Protein AF-A0A7Y5FA15-F1 (afdb_monomer_lite)

Radius of gyration: 18.89 Å; chains: 1; bounding box: 44×32×53 Å

pLDDT: mean 72.57, std 14.84, range [35.97, 91.5]

Structure (mmCIF, N/CA/C/O backbone):
data_AF-A0A7Y5FA15-F1
#
_entry.id   AF-A0A7Y5FA15-F1
#
loop_
_atom_site.group_PDB
_atom_site.id
_atom_site.type_symbol
_atom_site.label_atom_id
_atom_site.label_alt_id
_atom_site.label_comp_id
_atom_site.label_asym_id
_atom_site.label_entity_id
_atom_site.label_seq_id
_atom_site.pdbx_PDB_ins_code
_atom_site.Cartn_x
_atom_site.Cartn_y
_atom_site.Cartn_z
_atom_site.occupancy
_atom_site.B_iso_or_equiv
_atom_site.auth_seq_id
_atom_site.auth_comp_id
_atom_site.auth_asym_id
_atom_site.auth_atom_id
_atom_site.pdbx_PDB_model_num
ATOM 1 N N . MET A 1 1 ? 26.365 -20.131 -33.962 1.00 46.25 1 MET A N 1
ATOM 2 C CA . MET A 1 1 ? 25.552 -19.963 -32.731 1.00 46.25 1 MET A CA 1
ATOM 3 C C . MET A 1 1 ? 24.520 -18.859 -32.965 1.00 46.25 1 MET A C 1
ATOM 5 O O . MET A 1 1 ? 24.920 -17.760 -33.327 1.00 46.25 1 MET A O 1
ATOM 9 N N . ARG A 1 2 ? 23.210 -19.121 -32.836 1.00 54.94 2 ARG A N 1
ATOM 10 C CA . ARG A 1 2 ? 22.166 -18.084 -32.993 1.00 54.94 2 ARG A CA 1
ATOM 11 C C . ARG A 1 2 ? 22.058 -17.272 -31.695 1.00 54.94 2 ARG A C 1
ATOM 13 O O . ARG A 1 2 ? 21.774 -17.846 -30.648 1.00 54.94 2 ARG A O 1
ATOM 20 N N . LYS A 1 3 ? 22.291 -15.955 -31.749 1.00 62.09 3 LYS A N 1
ATOM 21 C CA . LYS A 1 3 ? 22.059 -15.053 -30.607 1.00 62.09 3 LYS A CA 1
ATOM 22 C C . LYS A 1 3 ? 20.557 -15.035 -30.305 1.00 62.09 3 LYS A C 1
ATOM 24 O O . LYS A 1 3 ? 19.762 -14.662 -31.164 1.00 62.09 3 LYS A O 1
ATOM 29 N N . LYS A 1 4 ? 20.165 -15.467 -29.105 1.00 67.31 4 LYS A N 1
ATOM 30 C CA . LYS A 1 4 ? 18.771 -15.414 -28.648 1.00 67.31 4 LYS A CA 1
ATOM 31 C C . LYS A 1 4 ? 18.419 -13.940 -28.425 1.00 67.31 4 LYS A C 1
ATOM 33 O O . LYS A 1 4 ? 19.035 -13.287 -27.585 1.00 67.31 4 LYS A O 1
ATOM 38 N N . LYS A 1 5 ? 17.498 -13.393 -29.222 1.00 76.50 5 LYS A N 1
ATOM 39 C CA . LYS A 1 5 ? 17.020 -12.014 -29.062 1.00 76.50 5 LYS A CA 1
ATOM 40 C C . LYS A 1 5 ? 16.232 -11.961 -27.751 1.00 76.50 5 LYS A C 1
ATOM 42 O O . LYS A 1 5 ? 15.245 -12.677 -27.613 1.00 76.50 5 LYS A O 1
ATOM 47 N N . ILE A 1 6 ? 16.722 -11.205 -26.772 1.00 77.44 6 ILE A N 1
ATOM 48 C CA . ILE A 1 6 ? 16.034 -11.041 -25.488 1.00 77.44 6 ILE A CA 1
ATOM 49 C C . ILE A 1 6 ? 14.796 -10.189 -25.745 1.00 77.44 6 ILE A C 1
ATOM 51 O O . ILE A 1 6 ? 14.889 -9.138 -26.384 1.00 77.44 6 ILE A O 1
ATOM 55 N N . ASP A 1 7 ? 13.651 -10.670 -25.275 1.00 87.06 7 ASP A N 1
ATOM 56 C CA . ASP A 1 7 ? 12.395 -9.940 -25.363 1.00 87.06 7 ASP A CA 1
ATOM 57 C C . ASP A 1 7 ? 12.514 -8.607 -24.593 1.00 87.06 7 ASP A C 1
ATOM 59 O O . ASP A 1 7 ? 12.991 -8.610 -23.450 1.00 87.06 7 ASP A O 1
ATOM 63 N N . PRO A 1 8 ? 12.115 -7.465 -25.179 1.00 87.50 8 PRO A N 1
ATOM 64 C CA . PRO A 1 8 ? 12.119 -6.171 -24.498 1.00 87.50 8 PRO A CA 1
ATOM 65 C C . PRO A 1 8 ? 11.449 -6.184 -23.115 1.00 87.50 8 PRO A C 1
ATOM 67 O O . PRO A 1 8 ? 11.925 -5.501 -22.207 1.00 87.50 8 PRO A O 1
ATOM 70 N N . ILE A 1 9 ? 10.414 -7.006 -22.913 1.00 90.81 9 ILE A N 1
ATOM 71 C CA . ILE A 1 9 ? 9.723 -7.156 -21.625 1.00 90.81 9 ILE A CA 1
ATOM 72 C C . ILE A 1 9 ? 10.654 -7.731 -20.559 1.00 90.81 9 ILE A C 1
ATOM 74 O O . ILE A 1 9 ? 10.639 -7.275 -19.419 1.00 90.81 9 ILE A O 1
ATOM 78 N N . VAL A 1 10 ? 11.518 -8.686 -20.914 1.00 87.62 10 VAL A N 1
ATOM 79 C CA . VAL A 1 10 ? 12.469 -9.290 -19.964 1.00 87.62 10 VAL A CA 1
ATOM 80 C C . VAL A 1 10 ? 13.467 -8.246 -19.464 1.00 87.62 10 VAL A C 1
ATOM 82 O O . VAL A 1 10 ? 13.839 -8.246 -18.288 1.00 87.62 10 VAL A O 1
ATOM 85 N N . LYS A 1 11 ? 13.872 -7.315 -20.335 1.00 88.50 11 LYS A N 1
ATOM 86 C CA . LYS A 1 11 ? 14.750 -6.208 -19.949 1.00 88.50 11 LYS A CA 1
ATOM 87 C C . LYS A 1 11 ? 14.040 -5.239 -18.997 1.00 88.50 11 LYS A C 1
ATOM 89 O O . LYS A 1 11 ? 14.588 -4.930 -17.942 1.00 88.50 11 LYS A O 1
ATOM 94 N N . LEU A 1 12 ? 12.817 -4.828 -19.331 1.00 88.06 12 LEU A N 1
ATOM 95 C CA . LEU A 1 12 ? 12.014 -3.925 -18.499 1.00 88.06 12 LEU A CA 1
ATOM 96 C C . LEU A 1 12 ? 11.683 -4.540 -17.131 1.00 88.06 12 LEU A C 1
ATOM 98 O O . LEU A 1 12 ? 11.795 -3.872 -16.107 1.00 88.06 12 LEU A O 1
ATOM 102 N N . ALA A 1 13 ? 11.370 -5.835 -17.080 1.00 85.00 13 ALA A N 1
ATOM 103 C CA . ALA A 1 13 ? 11.141 -6.551 -15.826 1.00 85.00 13 ALA A CA 1
ATOM 104 C C . ALA A 1 13 ? 12.385 -6.549 -14.917 1.00 85.00 13 ALA A C 1
ATOM 106 O O . ALA A 1 13 ? 12.276 -6.401 -13.699 1.00 85.00 13 ALA A O 1
ATOM 107 N N . SER A 1 14 ? 13.586 -6.658 -15.498 1.00 83.69 14 SER A N 1
ATOM 108 C CA . SER A 1 14 ? 14.840 -6.541 -14.746 1.00 83.69 14 SER A CA 1
ATOM 109 C C . SER A 1 14 ? 15.049 -5.132 -14.179 1.00 83.69 14 SER A C 1
ATOM 111 O O . SER A 1 14 ? 15.530 -4.986 -13.054 1.00 83.69 14 SER A O 1
ATOM 113 N N . GLU A 1 15 ? 14.669 -4.093 -14.924 1.00 91.50 15 GLU A N 1
ATOM 114 C CA . GLU A 1 15 ? 14.735 -2.702 -14.464 1.00 91.50 15 GLU A CA 1
ATOM 115 C C . GLU A 1 15 ? 13.745 -2.441 -13.321 1.00 91.50 15 GLU A C 1
ATOM 117 O O . GLU A 1 15 ? 14.142 -1.893 -12.291 1.00 91.50 15 GLU A O 1
ATOM 122 N N . ILE A 1 16 ? 12.512 -2.948 -13.426 1.00 86.94 16 ILE A N 1
ATOM 123 C CA . ILE A 1 16 ? 11.521 -2.914 -12.338 1.00 86.94 16 ILE A CA 1
ATOM 124 C C . ILE A 1 16 ? 12.084 -3.574 -11.075 1.00 86.94 16 ILE A C 1
ATOM 126 O O . ILE A 1 16 ? 12.020 -2.992 -9.994 1.00 86.94 16 ILE A O 1
ATOM 130 N N . GLN A 1 17 ? 12.709 -4.748 -11.197 1.00 85.38 17 GLN A N 1
ATOM 131 C CA . GLN A 1 17 ? 13.290 -5.442 -10.047 1.00 85.38 17 GLN A CA 1
ATOM 132 C C . GLN A 1 17 ? 14.410 -4.627 -9.370 1.00 85.38 17 GLN A C 1
ATOM 134 O O . GLN A 1 17 ? 14.546 -4.654 -8.144 1.00 85.38 17 GLN A O 1
ATOM 139 N N . LYS A 1 18 ? 15.223 -3.894 -10.141 1.00 90.25 18 LYS A N 1
ATOM 140 C CA . LYS A 1 18 ? 16.262 -3.007 -9.587 1.00 90.25 18 LYS A CA 1
ATOM 141 C C . LYS A 1 18 ? 15.648 -1.837 -8.825 1.00 90.25 18 LYS A C 1
ATOM 143 O O . LYS A 1 18 ? 16.065 -1.580 -7.697 1.00 90.25 18 LYS A O 1
ATOM 148 N N . ILE A 1 19 ? 14.643 -1.186 -9.408 1.00 88.00 19 ILE A N 1
ATOM 149 C CA . ILE A 1 19 ? 13.924 -0.071 -8.780 1.00 88.00 19 ILE A CA 1
ATOM 150 C C . ILE A 1 19 ? 13.254 -0.542 -7.488 1.00 88.00 19 ILE A C 1
ATOM 152 O O . ILE A 1 19 ? 13.400 0.104 -6.456 1.00 88.00 19 ILE A O 1
ATOM 156 N N . GLN A 1 20 ? 12.613 -1.714 -7.503 1.00 82.88 20 GLN A N 1
ATOM 157 C CA . GLN A 1 20 ? 12.034 -2.313 -6.303 1.00 82.88 20 GLN A CA 1
ATOM 158 C C . GLN A 1 20 ? 13.091 -2.529 -5.212 1.00 82.88 20 GLN A C 1
ATOM 160 O O . GLN A 1 20 ? 12.868 -2.166 -4.065 1.00 82.88 20 GLN A O 1
ATOM 165 N N . LYS A 1 21 ? 14.284 -3.046 -5.532 1.00 83.81 21 LYS A N 1
ATOM 166 C CA . LYS A 1 21 ? 15.361 -3.194 -4.531 1.00 83.81 21 LYS A CA 1
ATOM 167 C C . LYS A 1 21 ? 15.807 -1.856 -3.935 1.00 83.81 21 LYS A C 1
ATOM 169 O O . LYS A 1 21 ? 16.003 -1.778 -2.725 1.00 83.81 21 LYS A O 1
ATOM 174 N N . GLN A 1 22 ? 15.958 -0.823 -4.765 1.00 87.56 22 GLN A N 1
ATOM 175 C CA . GLN A 1 22 ? 16.340 0.520 -4.314 1.00 87.56 22 GLN A CA 1
ATOM 176 C C . GLN A 1 22 ? 15.268 1.129 -3.410 1.00 87.56 22 GLN A C 1
ATOM 178 O O . GLN A 1 22 ? 15.570 1.590 -2.316 1.00 87.56 22 GLN A O 1
ATOM 183 N N . ALA A 1 23 ? 14.009 1.052 -3.828 1.00 80.69 23 ALA A N 1
ATOM 184 C CA . ALA A 1 23 ? 12.879 1.509 -3.041 1.00 80.69 23 ALA A CA 1
ATOM 185 C C . ALA A 1 23 ? 12.770 0.743 -1.704 1.00 80.69 23 ALA A C 1
ATOM 187 O O . ALA A 1 23 ? 12.623 1.386 -0.667 1.00 80.69 23 ALA A O 1
ATOM 188 N N . LYS A 1 24 ? 13.004 -0.582 -1.675 1.00 77.56 24 LYS A N 1
ATOM 189 C CA . LYS A 1 24 ? 13.089 -1.354 -0.415 1.00 77.56 24 LYS A CA 1
ATOM 190 C C . LYS A 1 24 ? 14.120 -0.778 0.548 1.00 77.56 24 LYS A C 1
ATOM 192 O O . LYS A 1 24 ? 13.848 -0.644 1.735 1.00 77.56 24 LYS A O 1
ATOM 197 N N . ALA A 1 25 ? 15.316 -0.490 0.035 1.00 79.69 25 ALA A N 1
ATOM 198 C CA . ALA A 1 25 ? 16.428 0.019 0.831 1.00 79.69 25 ALA A CA 1
ATOM 199 C C . ALA A 1 25 ? 16.130 1.407 1.420 1.00 79.69 25 ALA A C 1
ATOM 201 O O . ALA A 1 25 ? 16.664 1.754 2.466 1.00 79.69 25 ALA A O 1
ATOM 202 N N . LEU A 1 26 ? 15.245 2.167 0.772 1.00 78.88 26 LEU A N 1
ATOM 203 C CA . LEU A 1 26 ? 14.753 3.464 1.231 1.00 78.88 26 LEU A CA 1
ATOM 204 C C . LEU A 1 26 ? 13.512 3.361 2.137 1.00 78.88 26 LEU A C 1
ATOM 206 O O . LEU A 1 26 ? 12.956 4.386 2.514 1.00 78.88 26 LEU A O 1
ATOM 210 N N . GLY A 1 27 ? 13.045 2.150 2.465 1.00 66.50 27 GLY A N 1
ATOM 211 C CA . GLY A 1 27 ? 11.806 1.948 3.224 1.00 66.50 27 GLY A CA 1
ATOM 212 C C . GLY A 1 27 ? 10.529 2.252 2.429 1.00 66.50 27 GLY A C 1
ATOM 213 O O . GLY A 1 27 ? 9.448 2.314 3.007 1.00 66.50 27 GLY A O 1
ATOM 214 N N . ILE A 1 28 ? 10.635 2.425 1.108 1.00 69.06 28 ILE A N 1
ATOM 215 C CA . ILE A 1 28 ? 9.494 2.633 0.217 1.00 69.06 28 ILE A CA 1
ATOM 216 C C . ILE A 1 28 ? 8.816 1.282 -0.018 1.00 69.06 28 ILE A C 1
ATOM 218 O O . ILE A 1 28 ? 9.452 0.288 -0.384 1.00 69.06 28 ILE A O 1
ATOM 222 N N . PHE A 1 29 ? 7.502 1.253 0.190 1.00 63.81 29 PHE A N 1
ATOM 223 C CA . PHE A 1 29 ? 6.681 0.066 -0.005 1.00 63.81 29 PHE A CA 1
ATOM 224 C C . PHE A 1 29 ? 6.603 -0.301 -1.491 1.00 63.81 29 PHE A C 1
ATOM 226 O O . PHE A 1 29 ? 6.225 0.517 -2.324 1.00 63.81 29 PHE A O 1
ATOM 233 N N . ILE A 1 30 ? 6.975 -1.536 -1.830 1.00 67.50 30 ILE A N 1
ATOM 234 C CA . ILE A 1 30 ? 7.247 -1.938 -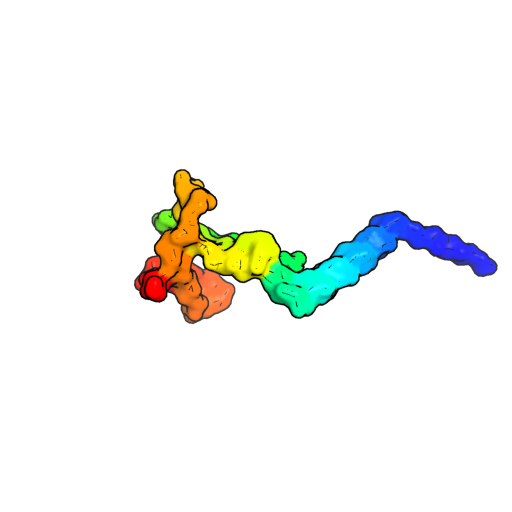3.222 1.00 67.50 30 ILE A CA 1
ATOM 235 C C . ILE A 1 30 ? 6.410 -3.086 -3.747 1.00 67.50 30 ILE A C 1
ATOM 237 O O . ILE A 1 30 ? 6.386 -3.235 -4.963 1.00 67.50 30 ILE A O 1
ATOM 241 N N . ASN A 1 31 ? 5.771 -3.896 -2.897 1.00 58.56 31 ASN A N 1
ATOM 242 C CA . ASN A 1 31 ? 5.030 -5.059 -3.397 1.00 58.56 31 ASN A CA 1
ATOM 243 C C . ASN A 1 31 ? 3.822 -5.533 -2.590 1.00 58.56 31 ASN A C 1
ATOM 245 O O . ASN A 1 31 ? 3.041 -6.268 -3.168 1.00 58.56 31 ASN A O 1
ATOM 249 N N . ASP A 1 32 ? 3.572 -5.090 -1.359 1.00 55.91 32 ASP A N 1
ATOM 250 C CA . ASP A 1 32 ? 2.465 -5.673 -0.588 1.00 55.91 32 ASP A CA 1
ATOM 251 C C . ASP A 1 32 ? 1.572 -4.582 -0.003 1.00 55.91 32 ASP A C 1
ATOM 253 O O . ASP A 1 32 ? 1.471 -4.428 1.210 1.00 55.91 32 ASP A O 1
ATOM 257 N N . ARG A 1 33 ? 0.905 -3.798 -0.865 1.00 59.44 33 ARG A N 1
ATOM 258 C CA . ARG A 1 33 ? -0.309 -3.099 -0.416 1.00 59.44 33 ARG A CA 1
ATOM 259 C C . ARG A 1 33 ? -1.362 -4.165 -0.102 1.00 59.44 33 ARG A C 1
ATOM 261 O O . ARG A 1 33 ? -2.228 -4.450 -0.923 1.00 59.44 33 ARG A O 1
ATOM 268 N N . GLU A 1 34 ? -1.238 -4.803 1.058 1.00 61.50 34 GLU A N 1
ATOM 269 C CA . GLU A 1 34 ? -2.328 -5.540 1.676 1.00 61.50 34 GLU A CA 1
ATOM 270 C C . GLU A 1 34 ? -3.333 -4.490 2.131 1.00 61.50 34 GLU A C 1
ATOM 272 O O . GLU A 1 34 ? -3.194 -3.888 3.192 1.00 61.50 34 GLU A O 1
ATOM 277 N N . LEU A 1 35 ? -4.315 -4.222 1.272 1.00 68.31 35 LEU A N 1
ATOM 278 C CA . LEU A 1 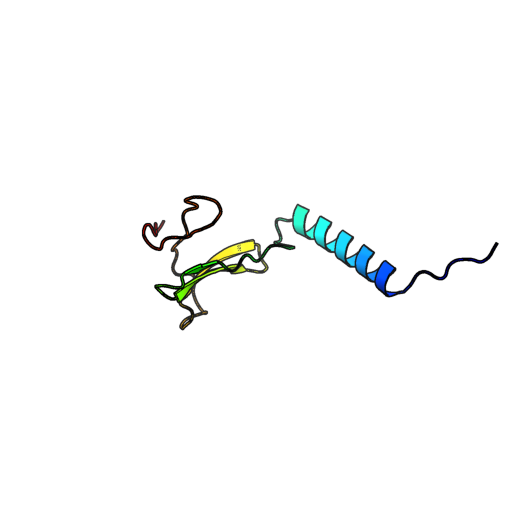35 ? -5.477 -3.445 1.660 1.00 68.31 35 LEU A CA 1
ATOM 279 C C . LEU A 1 35 ? -6.306 -4.324 2.592 1.00 68.31 35 LEU A C 1
ATOM 281 O O . LEU A 1 35 ? -6.975 -5.262 2.151 1.00 68.31 35 LEU A O 1
ATOM 285 N N . ILE A 1 36 ? -6.224 -4.048 3.887 1.00 77.81 36 ILE A N 1
ATOM 286 C CA . ILE A 1 36 ? -7.001 -4.779 4.882 1.00 77.81 36 ILE A CA 1
ATOM 287 C C . ILE A 1 36 ? -8.334 -4.057 5.014 1.00 77.81 36 ILE A C 1
ATOM 289 O O . ILE A 1 36 ? -8.385 -2.939 5.517 1.00 77.81 36 ILE A O 1
ATOM 293 N N . GLU A 1 37 ? -9.412 -4.689 4.554 1.00 82.44 37 GLU A N 1
ATOM 294 C CA . GLU A 1 37 ? -10.777 -4.176 4.697 1.00 82.44 37 GLU A CA 1
ATOM 295 C C . GLU A 1 37 ? -11.527 -4.969 5.771 1.00 82.44 37 GLU A C 1
ATOM 297 O O . GLU A 1 37 ? -11.643 -6.197 5.715 1.00 82.44 37 GLU A O 1
ATOM 302 N N . CYS A 1 38 ? -12.092 -4.261 6.748 1.00 79.38 38 CYS A N 1
ATOM 303 C CA . CYS A 1 38 ? -13.059 -4.847 7.657 1.00 79.38 38 CYS A CA 1
ATOM 304 C C . CYS A 1 38 ? -14.429 -4.915 6.978 1.00 79.38 38 CYS A C 1
ATOM 306 O O . CYS A 1 38 ? -15.120 -3.905 6.862 1.00 79.38 38 CYS A O 1
ATOM 308 N N . GLN A 1 39 ? -14.873 -6.117 6.617 1.00 79.25 39 GLN A N 1
ATOM 309 C CA . GLN A 1 39 ? -16.183 -6.312 5.983 1.00 79.25 39 GLN A CA 1
ATOM 310 C C . GLN A 1 39 ? -17.381 -5.955 6.884 1.00 79.25 39 GLN A C 1
ATOM 312 O O . GLN A 1 39 ? -18.486 -5.798 6.381 1.00 79.25 39 GLN A O 1
ATOM 317 N N . ASN A 1 40 ? -17.182 -5.813 8.201 1.00 80.44 40 ASN A N 1
ATOM 318 C CA . ASN A 1 40 ? -18.256 -5.470 9.138 1.00 80.44 40 ASN A CA 1
ATOM 319 C C . ASN A 1 40 ? -18.477 -3.957 9.283 1.00 80.44 40 ASN A C 1
ATOM 321 O O . ASN A 1 40 ? -19.615 -3.516 9.387 1.00 80.44 40 ASN A O 1
ATOM 325 N N . CYS A 1 41 ? -17.403 -3.163 9.338 1.00 80.38 41 CYS A N 1
ATOM 326 C CA . CYS A 1 41 ? -17.495 -1.716 9.579 1.00 80.38 41 CYS A CA 1
ATOM 327 C C . CYS A 1 41 ? -16.948 -0.849 8.438 1.00 80.38 41 CYS A C 1
ATOM 329 O O . CYS A 1 41 ? -16.964 0.372 8.554 1.00 80.38 41 CYS A O 1
ATOM 331 N N . GLY A 1 42 ? -16.438 -1.448 7.357 1.00 81.19 42 GLY A N 1
ATOM 332 C CA . GLY A 1 42 ? -15.912 -0.717 6.202 1.00 81.19 42 GLY A CA 1
ATOM 333 C C . GLY A 1 42 ? -14.632 0.076 6.484 1.00 81.19 42 GLY A C 1
ATOM 334 O O . GLY A 1 42 ? -14.296 0.976 5.714 1.00 81.19 42 GLY A O 1
ATOM 335 N N . LEU A 1 43 ? -13.936 -0.220 7.589 1.00 85.75 43 LEU A N 1
ATOM 336 C CA . LEU A 1 43 ? -12.630 0.351 7.910 1.00 85.75 43 LEU A CA 1
ATOM 337 C C . LEU A 1 43 ? -11.552 -0.284 7.030 1.00 85.75 43 LEU A C 1
ATOM 339 O O . LEU A 1 43 ? -11.482 -1.511 6.941 1.00 85.75 43 LEU A O 1
ATOM 343 N N . LEU A 1 44 ? -10.696 0.543 6.440 1.00 86.25 44 LEU A N 1
ATOM 344 C CA . LEU A 1 44 ? -9.549 0.120 5.649 1.00 86.25 44 LEU A CA 1
ATOM 345 C C . LEU A 1 44 ? -8.246 0.497 6.343 1.00 86.25 44 LEU A C 1
ATOM 347 O O . LEU A 1 44 ? -8.162 1.549 6.974 1.00 86.25 44 LEU A O 1
ATOM 351 N N . GLU A 1 45 ? -7.231 -0.342 6.177 1.00 84.25 45 GLU A N 1
ATOM 352 C CA . GLU A 1 45 ? -5.833 -0.032 6.468 1.00 84.25 45 GLU A CA 1
ATOM 353 C C . GLU A 1 45 ? -5.017 -0.153 5.182 1.00 84.25 45 GLU A C 1
ATOM 355 O O . GLU A 1 45 ? -5.142 -1.128 4.438 1.00 84.25 45 GLU A O 1
ATOM 360 N N . ASP A 1 46 ? -4.237 0.888 4.901 1.00 82.56 46 ASP A N 1
ATOM 361 C CA . ASP A 1 46 ? -3.508 1.079 3.649 1.00 82.56 46 ASP A CA 1
ATOM 362 C C . ASP A 1 46 ? -2.128 1.680 3.933 1.00 82.56 46 ASP A C 1
ATOM 364 O O . ASP A 1 46 ? -1.911 2.354 4.944 1.00 82.56 46 ASP A O 1
ATOM 368 N N . VAL A 1 47 ? -1.191 1.471 3.014 1.00 78.06 47 VAL A N 1
ATOM 369 C CA . VAL A 1 47 ? 0.145 2.057 3.060 1.00 78.06 47 VAL A CA 1
ATOM 370 C C . VAL A 1 47 ? 0.304 3.033 1.902 1.00 78.06 47 VAL A C 1
ATOM 372 O O . VAL A 1 47 ? 0.291 2.659 0.727 1.00 78.06 47 VAL A O 1
ATOM 375 N N . GLN A 1 48 ? 0.496 4.308 2.239 1.00 76.81 48 GLN A N 1
ATOM 376 C CA . GLN A 1 48 ? 0.754 5.367 1.270 1.00 76.81 48 GLN A CA 1
ATOM 377 C C . GLN A 1 48 ? 2.091 5.150 0.544 1.00 76.81 48 GLN A C 1
ATOM 379 O O . GLN A 1 48 ? 2.984 4.448 1.017 1.00 76.81 48 GLN A O 1
ATOM 384 N N . SER A 1 49 ? 2.273 5.813 -0.599 1.00 69.50 49 SER A N 1
ATOM 385 C CA . SER A 1 49 ? 3.492 5.710 -1.419 1.00 69.50 49 SER A CA 1
ATOM 386 C C . SER A 1 49 ? 4.786 6.095 -0.688 1.00 69.50 49 SER A C 1
ATOM 388 O O . SER A 1 49 ? 5.865 5.665 -1.085 1.00 69.50 49 SER A O 1
ATOM 390 N N . ASN A 1 50 ? 4.691 6.873 0.390 1.00 71.12 50 ASN A N 1
ATOM 391 C CA . ASN A 1 50 ? 5.805 7.239 1.267 1.00 71.12 50 ASN A CA 1
ATOM 392 C C . ASN A 1 50 ? 6.060 6.224 2.404 1.00 71.12 50 ASN A C 1
ATOM 394 O O . ASN A 1 50 ? 6.875 6.494 3.279 1.00 71.12 50 ASN A O 1
ATOM 398 N N . GLY A 1 51 ? 5.349 5.093 2.429 1.00 68.62 51 GLY A N 1
ATOM 399 C CA . GLY A 1 51 ? 5.453 4.071 3.472 1.00 68.62 51 GLY A CA 1
ATOM 400 C C . GLY A 1 51 ? 4.627 4.349 4.732 1.00 68.62 51 GLY A C 1
ATOM 401 O O . GLY A 1 51 ? 4.701 3.571 5.682 1.00 68.62 51 GLY A O 1
ATOM 402 N N . LYS A 1 52 ? 3.828 5.426 4.775 1.00 77.62 52 LYS A N 1
ATOM 403 C CA . LYS A 1 52 ? 2.970 5.728 5.927 1.00 77.62 52 LYS A CA 1
ATOM 404 C C . LYS A 1 52 ? 1.751 4.805 5.953 1.00 77.62 52 LYS A C 1
ATOM 406 O O . LYS A 1 52 ? 0.944 4.821 5.026 1.00 77.62 52 LYS A O 1
ATOM 411 N N . LEU A 1 53 ? 1.597 4.068 7.052 1.00 79.69 53 LEU A N 1
ATOM 412 C CA . LEU A 1 53 ? 0.383 3.318 7.362 1.00 79.69 53 LEU A CA 1
ATOM 413 C C . LEU A 1 53 ? -0.735 4.288 7.761 1.00 79.69 53 LEU A C 1
ATOM 415 O O . LEU A 1 53 ? -0.543 5.118 8.656 1.00 79.69 53 LEU A O 1
ATOM 419 N N . ILE A 1 54 ? -1.881 4.176 7.102 1.00 84.44 54 ILE A N 1
ATOM 420 C CA . ILE A 1 54 ? -3.077 4.974 7.360 1.00 84.44 54 ILE A CA 1
ATOM 421 C C . ILE A 1 54 ? -4.295 4.071 7.519 1.00 84.44 54 ILE A C 1
ATOM 423 O O . ILE A 1 54 ? -4.340 2.966 6.984 1.00 84.44 54 ILE A O 1
ATOM 427 N N . THR A 1 55 ? -5.309 4.583 8.207 1.00 88.12 55 THR A N 1
ATOM 428 C CA . THR A 1 55 ? -6.635 3.965 8.271 1.00 88.12 55 THR A CA 1
ATOM 429 C C . THR A 1 55 ? -7.718 4.957 7.926 1.00 88.12 55 THR A C 1
ATOM 431 O O . THR A 1 55 ? -7.633 6.110 8.328 1.00 88.12 55 THR A O 1
ATOM 434 N N . TYR A 1 56 ? -8.738 4.525 7.202 1.00 87.75 56 TYR A N 1
ATOM 435 C CA . TYR A 1 56 ? -9.848 5.385 6.803 1.00 87.75 56 TYR A CA 1
ATOM 436 C C . TYR A 1 56 ? -11.105 4.553 6.558 1.00 87.75 56 TYR A C 1
ATOM 438 O O . TYR A 1 56 ? -11.028 3.352 6.306 1.00 87.75 56 TYR A O 1
ATOM 446 N N . PHE A 1 57 ? -12.277 5.180 6.627 1.00 86.62 57 PHE A N 1
ATOM 447 C CA . PHE A 1 57 ? -13.517 4.532 6.202 1.00 86.62 57 PHE A CA 1
ATOM 448 C C . PHE A 1 57 ? -13.657 4.610 4.686 1.00 86.62 57 PHE A C 1
ATOM 450 O O . PHE A 1 57 ? -13.277 5.609 4.076 1.00 86.62 57 PHE A O 1
ATOM 457 N N . LYS A 1 58 ? -14.258 3.587 4.073 1.00 80.31 58 LYS A N 1
ATOM 458 C CA . LYS A 1 58 ? -14.500 3.529 2.621 1.00 80.31 58 LYS A CA 1
ATOM 459 C C . LYS A 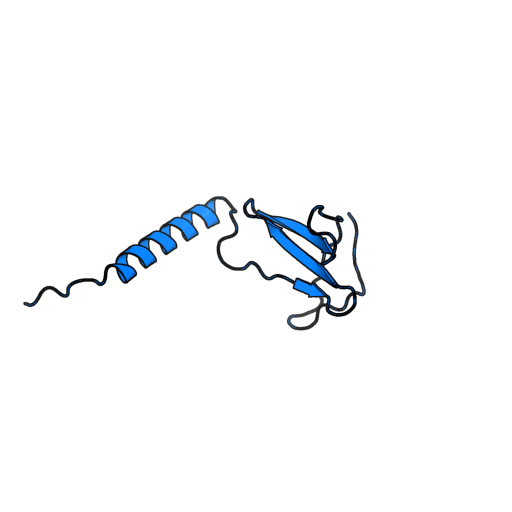1 58 ? -15.274 4.725 2.067 1.00 80.31 58 LYS A C 1
ATOM 461 O O . LYS A 1 58 ? -15.191 5.010 0.888 1.00 80.31 58 LYS A O 1
ATOM 466 N N . GLU A 1 59 ? -16.040 5.408 2.899 1.00 79.75 59 GLU A N 1
ATOM 467 C CA . GLU A 1 59 ? -16.821 6.579 2.496 1.00 79.75 59 GLU A CA 1
ATOM 468 C C . GLU A 1 59 ? -16.018 7.884 2.627 1.00 79.75 59 GLU A C 1
ATOM 470 O O . GLU A 1 59 ? -16.441 8.925 2.135 1.00 79.75 59 GLU A O 1
ATOM 475 N N . ASN A 1 60 ? -14.852 7.844 3.284 1.00 75.25 60 ASN A N 1
ATOM 476 C CA . ASN A 1 60 ? -14.076 9.024 3.646 1.00 75.25 60 ASN A CA 1
ATOM 477 C C . ASN A 1 60 ? -12.558 8.768 3.538 1.00 75.25 60 ASN A C 1
ATOM 479 O O . ASN A 1 60 ? -11.862 8.572 4.530 1.00 75.25 60 ASN A O 1
ATOM 483 N N . HIS A 1 61 ? -12.042 8.769 2.304 1.00 71.06 61 HIS A N 1
ATOM 484 C CA . HIS A 1 61 ? -10.659 8.397 1.943 1.00 71.06 61 HIS A CA 1
ATOM 485 C C . HIS A 1 61 ? -9.582 9.451 2.242 1.00 71.06 61 HIS A C 1
ATOM 487 O O . HIS A 1 61 ? -8.432 9.302 1.829 1.00 71.06 61 HIS A O 1
ATOM 493 N N . ILE A 1 62 ? -9.956 10.570 2.858 1.00 72.00 62 ILE A N 1
ATOM 494 C CA . ILE A 1 62 ? -9.137 11.788 2.819 1.00 72.00 62 ILE A CA 1
ATOM 495 C C . ILE A 1 62 ? -8.203 11.882 4.034 1.00 72.00 62 ILE A C 1
ATOM 497 O O . ILE A 1 62 ? -7.174 12.554 3.969 1.00 72.00 62 ILE A O 1
ATOM 501 N N . GLN A 1 63 ? -8.511 11.185 5.133 1.00 80.44 63 GLN A N 1
ATOM 502 C CA . GLN A 1 63 ? -7.798 11.359 6.396 1.00 80.44 63 GLN A CA 1
ATOM 503 C C . GLN A 1 63 ? -7.505 10.033 7.097 1.00 80.44 63 GLN A C 1
ATOM 505 O O . GLN A 1 63 ? -8.380 9.182 7.228 1.00 80.44 63 GLN A O 1
ATOM 510 N N . ASP A 1 64 ? -6.270 9.901 7.594 1.00 85.62 64 ASP A N 1
ATOM 511 C CA . ASP A 1 64 ? -5.924 8.849 8.548 1.00 85.62 64 ASP A CA 1
ATOM 512 C C . ASP A 1 64 ? -6.660 9.095 9.869 1.00 85.62 64 ASP A C 1
ATOM 514 O O . ASP A 1 64 ? -6.430 10.115 10.519 1.00 85.62 64 ASP A O 1
ATOM 518 N N . ILE A 1 65 ? -7.516 8.162 10.273 1.00 86.50 65 ILE A N 1
ATOM 519 C CA . ILE A 1 65 ? -8.295 8.251 11.513 1.00 86.50 65 ILE A CA 1
ATOM 520 C C . ILE A 1 65 ? -7.554 7.681 12.734 1.00 86.50 65 ILE A C 1
ATOM 522 O O . ILE A 1 65 ? -8.115 7.625 13.825 1.00 86.50 65 ILE A O 1
ATOM 526 N N . GLY A 1 66 ? -6.295 7.253 12.566 1.00 82.81 66 GLY A N 1
ATOM 527 C CA . GLY A 1 66 ? -5.406 6.857 13.668 1.00 82.81 66 GLY A CA 1
ATOM 528 C C . GLY A 1 66 ? -5.720 5.500 14.310 1.00 82.81 66 GLY A C 1
ATOM 529 O O . GLY A 1 66 ? -5.139 5.146 15.333 1.00 82.81 66 GLY A O 1
ATOM 530 N N . LEU A 1 67 ? -6.620 4.727 13.709 1.00 82.31 67 LEU A N 1
ATOM 531 C CA . LEU A 1 67 ? -6.970 3.367 14.109 1.00 82.31 67 LEU A CA 1
ATOM 532 C C . LEU A 1 67 ? -5.969 2.372 13.513 1.00 82.31 67 LEU A C 1
ATOM 534 O O . LEU A 1 67 ? -5.331 2.687 12.524 1.00 82.31 67 LEU A O 1
ATOM 538 N N . ARG A 1 68 ? -5.770 1.182 14.085 1.00 79.94 68 ARG A N 1
ATOM 539 C CA . ARG A 1 68 ? -4.843 0.175 13.525 1.00 79.94 68 ARG A CA 1
ATOM 540 C C . ARG A 1 68 ? -5.382 -1.231 13.744 1.00 79.94 68 ARG A C 1
ATOM 542 O O . ARG A 1 68 ? -5.951 -1.503 14.807 1.00 79.94 68 ARG A O 1
ATOM 549 N N . PHE A 1 69 ? -5.194 -2.128 12.777 1.00 74.25 69 PHE A N 1
ATOM 550 C CA . PHE A 1 69 ? -5.584 -3.529 12.936 1.00 74.25 69 PHE A CA 1
ATOM 551 C C . PHE A 1 69 ? -4.575 -4.281 13.807 1.00 74.25 69 PHE A C 1
ATOM 553 O O . PHE A 1 69 ? -3.366 -4.256 13.582 1.00 74.25 69 PHE A O 1
ATOM 560 N N . LEU A 1 70 ? -5.073 -5.021 14.799 1.00 71.00 70 LEU A N 1
ATOM 561 C CA . LEU A 1 70 ? -4.245 -5.960 15.549 1.00 71.00 70 LEU A CA 1
ATOM 562 C C . LEU A 1 70 ? -4.220 -7.320 14.850 1.00 71.00 70 LEU A C 1
ATOM 564 O O . LEU A 1 70 ? -5.254 -7.951 14.619 1.00 71.00 70 LEU A O 1
ATOM 568 N N . LYS A 1 71 ? -3.015 -7.814 14.564 1.00 65.00 71 LYS A N 1
ATOM 569 C CA . LYS A 1 71 ? -2.803 -9.147 13.997 1.00 65.00 71 LYS A CA 1
ATOM 570 C C . LYS A 1 71 ? -3.155 -10.214 15.035 1.00 65.00 71 LYS A C 1
ATOM 572 O O . LYS A 1 71 ? -2.380 -10.455 15.956 1.00 65.00 71 LYS A O 1
ATOM 577 N N . LYS A 1 72 ? -4.321 -10.854 14.893 1.00 59.88 72 LYS A N 1
ATOM 578 C CA . LYS A 1 72 ? -4.797 -11.862 15.859 1.00 59.88 72 LYS A CA 1
ATOM 579 C C . LYS A 1 72 ? -4.459 -13.307 15.478 1.00 59.88 72 LYS A C 1
ATOM 581 O O . LYS A 1 72 ? -4.336 -14.116 16.383 1.00 59.88 72 LYS A O 1
ATOM 586 N N . ASN A 1 73 ? -4.313 -13.614 14.181 1.00 46.56 73 ASN A N 1
ATOM 587 C CA . ASN A 1 73 ? -3.671 -14.785 13.542 1.00 46.56 73 ASN A CA 1
ATOM 588 C C . ASN A 1 73 ? -4.028 -14.781 12.037 1.00 46.56 73 ASN A C 1
ATOM 590 O O . ASN A 1 73 ? -4.956 -14.081 11.643 1.00 46.56 73 ASN A O 1
ATOM 594 N N . LYS A 1 74 ? -3.275 -15.526 11.210 1.00 46.78 74 LYS A N 1
ATOM 595 C CA . LYS A 1 74 ? -3.111 -15.418 9.733 1.00 46.78 74 LYS A CA 1
ATOM 596 C C . LYS A 1 74 ? -4.351 -15.294 8.818 1.00 46.78 74 LYS A C 1
ATOM 598 O O . LYS A 1 74 ? -4.147 -15.169 7.618 1.00 46.78 74 LYS A O 1
ATOM 603 N N . THR A 1 75 ? -5.587 -15.318 9.308 1.00 43.06 75 THR A N 1
ATOM 604 C CA . THR A 1 75 ? -6.747 -15.491 8.416 1.00 43.06 75 THR A CA 1
ATOM 605 C C . THR A 1 75 ? -8.003 -14.700 8.764 1.00 43.06 75 THR A C 1
ATOM 607 O O . THR A 1 75 ? -8.900 -14.670 7.934 1.00 43.06 75 THR A O 1
ATOM 610 N N . PHE A 1 76 ? -8.094 -14.024 9.919 1.00 44.09 76 PHE A N 1
ATOM 611 C CA . PHE A 1 76 ? -9.3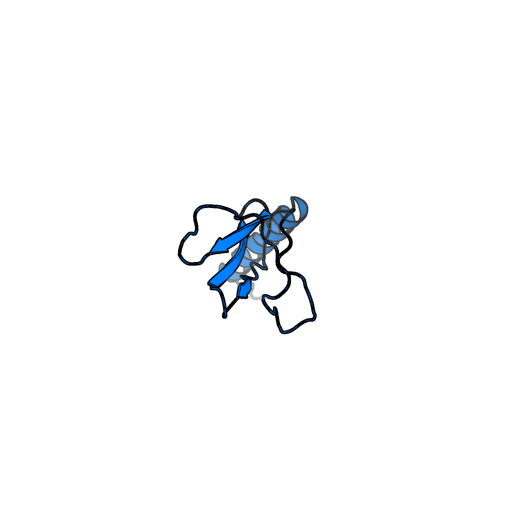07 -13.268 10.267 1.00 44.09 76 PHE A CA 1
ATOM 612 C C . PHE A 1 76 ? -8.998 -12.019 11.104 1.00 44.09 76 PHE A C 1
ATOM 614 O O . PHE A 1 76 ? -8.585 -12.110 12.263 1.00 44.09 76 PHE A O 1
ATOM 621 N N . PHE A 1 77 ? -9.238 -10.843 10.522 1.00 49.62 77 PHE A N 1
ATOM 622 C CA . PHE A 1 77 ? -9.213 -9.558 11.221 1.00 49.62 77 PHE A CA 1
ATOM 623 C C . PHE A 1 77 ? -10.602 -9.290 11.814 1.00 49.62 77 PHE A C 1
ATOM 625 O O . PHE A 1 77 ? -11.462 -8.683 11.182 1.00 49.62 77 PHE A O 1
ATOM 632 N N . ASN A 1 78 ? -10.857 -9.777 13.031 1.00 46.28 78 ASN A N 1
ATOM 633 C CA . ASN A 1 78 ? -12.068 -9.398 13.762 1.00 46.28 78 ASN A CA 1
ATOM 634 C C . ASN A 1 78 ? -11.919 -7.960 14.278 1.00 46.28 78 ASN A C 1
ATOM 636 O O . ASN A 1 78 ? -10.948 -7.654 14.970 1.00 46.28 78 ASN A O 1
ATOM 640 N N . ALA A 1 79 ? -12.915 -7.121 13.984 1.00 46.31 79 ALA A N 1
ATOM 641 C CA . ALA A 1 79 ? -13.026 -5.679 14.260 1.00 46.31 79 ALA A CA 1
ATOM 642 C C . ALA A 1 79 ? -12.913 -5.242 15.740 1.00 46.31 79 ALA A C 1
ATOM 644 O O . ALA A 1 79 ? -13.226 -4.109 16.083 1.00 46.31 79 ALA A O 1
ATOM 645 N N . LEU A 1 80 ? -12.538 -6.140 16.648 1.00 44.88 80 LEU A N 1
ATOM 646 C CA . LEU A 1 80 ? -12.851 -6.011 18.069 1.00 44.88 80 LEU A CA 1
ATOM 647 C C . LEU A 1 80 ? -11.805 -5.281 18.905 1.00 44.88 80 LEU A C 1
ATOM 649 O O . LEU A 1 80 ? -12.048 -5.063 20.086 1.00 44.88 80 LEU A O 1
ATOM 653 N N . ILE A 1 81 ? -10.654 -4.906 18.347 1.00 49.66 81 ILE A N 1
ATOM 654 C CA . ILE A 1 81 ? -9.675 -4.124 19.103 1.00 49.66 81 ILE A CA 1
ATOM 655 C C . ILE A 1 81 ? -9.001 -3.134 18.166 1.00 49.66 81 ILE A C 1
ATOM 657 O O . ILE A 1 81 ? -8.047 -3.464 17.465 1.00 49.66 81 ILE A O 1
ATOM 661 N N . VAL A 1 82 ? -9.529 -1.917 18.176 1.00 49.81 82 VAL A N 1
ATOM 662 C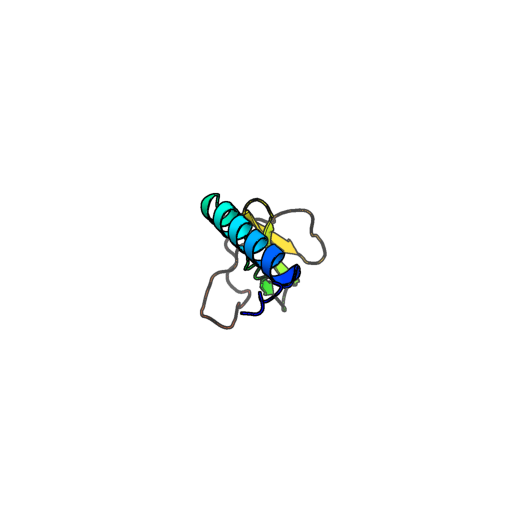 CA . VAL A 1 82 ? -8.971 -0.769 17.479 1.00 49.81 82 VAL A CA 1
ATOM 663 C C . VAL A 1 82 ? -8.323 0.111 18.538 1.00 49.81 82 VAL A C 1
ATOM 665 O O . VAL A 1 82 ? -9.015 0.668 19.386 1.00 49.81 82 VAL A O 1
ATOM 668 N N . LYS A 1 83 ? -6.990 0.165 18.567 1.00 42.09 83 LYS A N 1
ATOM 669 C CA . LYS A 1 83 ? -6.267 1.015 19.518 1.00 42.09 83 LYS A CA 1
ATOM 670 C C . LYS A 1 83 ? -5.892 2.307 18.797 1.00 42.09 83 LYS A C 1
ATOM 672 O O . LYS A 1 83 ? -5.055 2.272 17.901 1.00 42.09 83 LYS A O 1
ATOM 677 N N . ALA A 1 84 ? -6.541 3.407 19.170 1.00 35.97 84 ALA A N 1
ATOM 678 C CA . ALA A 1 84 ? -6.026 4.741 18.894 1.00 35.97 84 ALA A CA 1
ATOM 679 C C . ALA A 1 84 ? -4.754 4.931 19.738 1.00 35.97 84 ALA A C 1
ATOM 681 O O . ALA A 1 84 ? -4.752 4.569 20.921 1.00 35.97 84 ALA A O 1
ATOM 682 N N . ILE A 1 85 ? -3.669 5.395 19.116 1.00 42.56 85 ILE A N 1
ATOM 683 C CA . ILE A 1 85 ? -2.469 5.860 19.831 1.00 42.56 85 ILE A CA 1
ATOM 684 C C . ILE A 1 85 ? -2.704 7.309 20.241 1.00 42.56 85 ILE A C 1
ATOM 686 O O . ILE A 1 85 ? -3.175 8.074 19.372 1.00 42.56 85 ILE A O 1
#

Foldseek 3Di:
D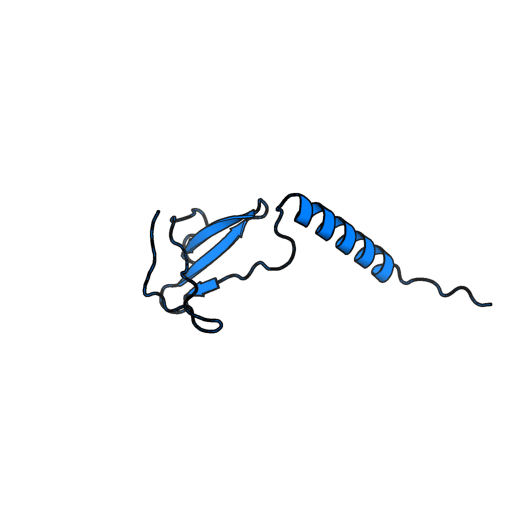DDDDDDPVVVVVVVLVVVLVVCVVVLFDRPDQPFDADPPQQKTWGADRNRDIAIDHPVGPDHRPQWDFDCPDDPDGDPPDTDRD

Sequence (85 aa):
MRKKKIDPIVKLASEIQKIQKQAKALGIFINDRELIECQNCGLLEDVQSNGKLITYFKENHIQDIGLRFLKKNKTFFNALIVKAI

Secondary structure (DSSP, 8-state):
-------HHHHHHHHHHHHHHHHHHTT---S----EE-TTT-EEEEE-TTS-EEEEETTBTTS-----B---STT---TT-B---